Protein AF-A0AAJ5BFS4-F1 (afdb_monomer_lite)

Sequence (141 aa):
MDQTIKTLQLLKQLRSRAVSELTGQLSQQKQLCQRYQNNIDALTSLNDDTQVKPGDSPILMNNQSHYKNHLRYLINWQQQEFAMADNQAKVLQENLVKEACREKTVELVLDEQKSDIALEEDRKQQKVTDALSAQCWLRGR

Secondary structure (DSSP, 8-state):
-HHHHHHHHHHHHHHHHHHHHHHHHHHHHHHHHHHHHHHHHHHHHHHHH--PPTT--HHHHHHHHHHHHHHHHHHHHHHHHHHHHHHHHHHHHHHHHHHHHHHHHHHHHHHHHHHHHHHHHHHHHHHHHHHHHHHHHHHT-

Foldseek 3Di:
DVVVLVVLVVVLVVLVVVLVVLVVVLVVLVVVLVVLVVVLVVLVVVLVVLDDDPPDDPVVVVVSVVVSVVSVVVSVVSVVVSVVSVVVSVVSVVVSVVSVVVSVVSVVVSVVVVVVVVVVVVVVVVVVVVVVVVVVVVVVD

Organism: NCBI:txid1122977

Radius of gyration: 33.46 Å; chains: 1; bounding box: 89×18×89 Å

Structure (mmCIF, N/CA/C/O backbone):
data_AF-A0AAJ5BFS4-F1
#
_entry.id   AF-A0AAJ5BFS4-F1
#
loop_
_atom_site.group_PDB
_atom_site.id
_atom_site.type_symbol
_atom_site.label_atom_id
_atom_site.label_alt_id
_atom_site.label_comp_id
_atom_site.label_asym_id
_atom_site.label_entity_id
_atom_site.label_seq_id
_atom_site.pdbx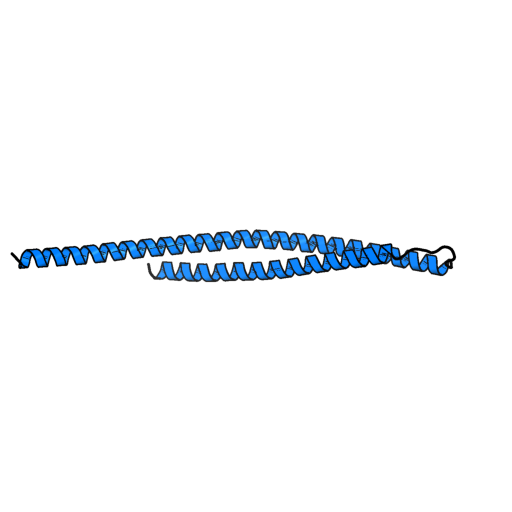_PDB_ins_code
_atom_site.Cartn_x
_atom_site.Cartn_y
_atom_site.Cartn_z
_atom_site.occupancy
_atom_site.B_iso_or_equiv
_atom_site.auth_seq_id
_atom_site.auth_comp_id
_atom_site.auth_asym_id
_atom_site.auth_atom_id
_atom_site.pdbx_PDB_model_num
ATOM 1 N N . MET A 1 1 ? -18.288 6.982 30.348 1.00 62.44 1 MET A N 1
ATOM 2 C CA . MET A 1 1 ? -18.560 6.010 29.266 1.00 62.44 1 MET A CA 1
ATOM 3 C C . MET A 1 1 ? -18.751 6.699 27.920 1.00 62.44 1 MET A C 1
ATOM 5 O O . MET A 1 1 ? -18.074 6.338 26.977 1.00 62.44 1 MET A O 1
ATOM 9 N N . ASP A 1 2 ? -19.553 7.760 27.814 1.00 79.00 2 ASP A N 1
ATOM 10 C CA . ASP A 1 2 ? -19.708 8.475 26.531 1.00 79.00 2 ASP A CA 1
ATOM 11 C C . ASP A 1 2 ? -18.378 9.062 25.979 1.00 79.00 2 ASP A C 1
ATOM 13 O O . ASP A 1 2 ? -18.088 9.011 24.786 1.00 79.00 2 ASP A O 1
ATOM 17 N N . GLN A 1 3 ? -17.480 9.519 26.861 1.00 88.19 3 GLN A N 1
ATOM 18 C CA . GLN A 1 3 ? -16.147 10.007 26.472 1.00 88.19 3 GLN A CA 1
ATOM 19 C C . GLN A 1 3 ? -15.214 8.918 25.905 1.00 88.19 3 GLN A C 1
ATOM 21 O O . GLN A 1 3 ? -14.408 9.217 25.022 1.00 88.19 3 GLN A O 1
ATOM 26 N N . THR A 1 4 ? -15.313 7.665 26.367 1.00 89.31 4 THR A N 1
ATOM 27 C CA . T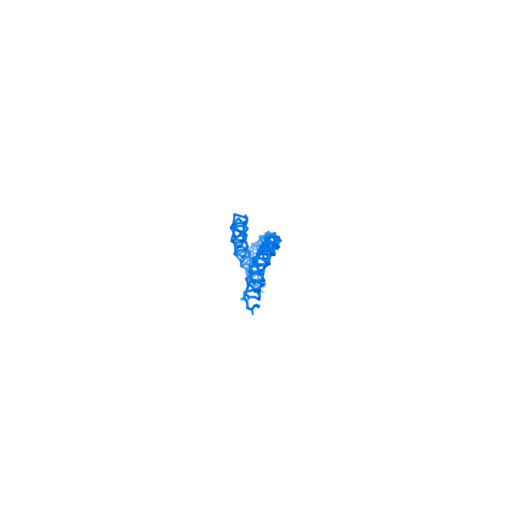HR A 1 4 ? -14.452 6.572 25.879 1.00 89.31 4 THR A CA 1
ATOM 28 C C . THR A 1 4 ? -14.875 6.145 24.477 1.00 89.31 4 THR A C 1
ATOM 30 O O . THR A 1 4 ? -14.020 6.038 23.602 1.00 89.31 4 THR A O 1
ATOM 33 N N . ILE A 1 5 ? -16.184 6.035 24.217 1.00 92.56 5 ILE A N 1
ATOM 34 C CA . ILE A 1 5 ? -16.723 5.812 22.865 1.00 92.56 5 ILE A CA 1
ATOM 35 C C . ILE A 1 5 ? -16.292 6.927 21.914 1.00 92.56 5 ILE A C 1
ATOM 37 O O . ILE A 1 5 ? -15.786 6.639 20.831 1.00 92.56 5 ILE A O 1
ATOM 41 N N . LYS A 1 6 ? -16.455 8.196 22.308 1.00 94.19 6 LYS A N 1
ATOM 42 C CA . LYS A 1 6 ? -16.060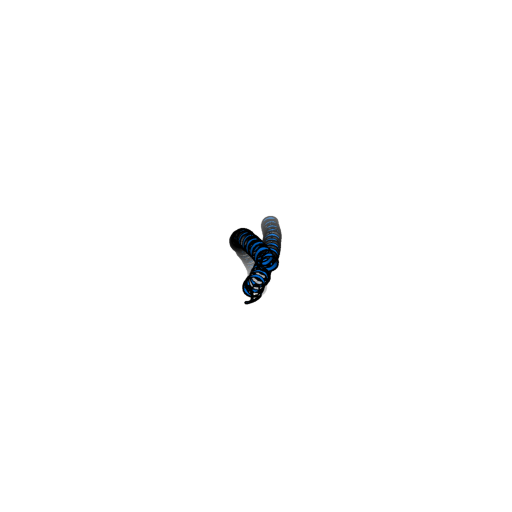 9.344 21.473 1.00 94.19 6 LYS A CA 1
ATOM 43 C C . LYS A 1 6 ? -14.572 9.313 21.129 1.00 94.19 6 LYS A C 1
ATOM 45 O O . LYS A 1 6 ? -14.196 9.538 19.980 1.00 94.19 6 LYS A O 1
ATOM 50 N N . THR A 1 7 ? -13.729 8.968 22.101 1.00 95.62 7 THR A N 1
ATOM 51 C CA . THR A 1 7 ? -12.282 8.816 21.887 1.00 95.62 7 THR A CA 1
ATOM 52 C C . THR A 1 7 ? -11.967 7.670 20.923 1.00 95.62 7 THR A C 1
ATOM 54 O O . THR A 1 7 ? -11.173 7.850 20.002 1.00 95.62 7 THR A O 1
ATOM 57 N N . LEU A 1 8 ? -12.615 6.511 21.077 1.00 95.44 8 LEU A N 1
ATOM 58 C CA . LEU A 1 8 ? -12.440 5.362 20.180 1.00 95.44 8 LEU A CA 1
ATOM 59 C C . LEU A 1 8 ? -12.936 5.651 18.756 1.00 95.44 8 LEU A C 1
ATOM 61 O O . LEU A 1 8 ? -12.291 5.254 17.789 1.00 95.44 8 LEU A O 1
ATOM 65 N N . GLN A 1 9 ? -14.036 6.389 18.606 1.00 95.38 9 GLN A N 1
ATOM 66 C CA . GLN A 1 9 ? -14.533 6.842 17.304 1.00 95.38 9 GLN A CA 1
ATOM 67 C C . GLN A 1 9 ? -13.544 7.786 16.618 1.00 95.38 9 GLN A C 1
ATOM 69 O O . GLN A 1 9 ? -13.249 7.606 15.436 1.00 95.38 9 GLN A O 1
ATOM 74 N N . LEU A 1 10 ? -12.998 8.758 17.355 1.00 96.56 10 LEU A N 1
ATOM 75 C CA . LEU A 1 10 ? -11.968 9.652 16.830 1.00 96.56 10 LEU A CA 1
ATOM 76 C C . LEU A 1 10 ? -10.717 8.864 16.423 1.00 96.56 10 LEU A C 1
ATOM 78 O O . LEU A 1 10 ? -10.177 9.073 15.339 1.00 96.56 10 LEU A O 1
ATOM 82 N N . LEU A 1 11 ? -10.285 7.913 17.254 1.00 96.94 11 LEU A N 1
ATOM 83 C CA . LEU A 1 11 ? -9.152 7.050 16.942 1.00 96.94 11 LEU A CA 1
ATOM 84 C C . LEU A 1 11 ? -9.406 6.211 15.680 1.00 96.94 11 LEU A C 1
ATOM 86 O O . LEU A 1 11 ? -8.521 6.132 14.829 1.00 96.94 11 LEU A O 1
ATOM 90 N N . LYS A 1 12 ? -10.610 5.645 15.514 1.00 96.00 12 LYS A N 1
ATOM 91 C CA . LYS A 1 12 ? -11.012 4.925 14.294 1.00 96.00 12 LYS A CA 1
ATOM 92 C C . LYS A 1 12 ? -10.891 5.825 13.064 1.00 96.00 12 LYS A C 1
ATOM 94 O O . LYS A 1 12 ? -10.292 5.423 12.073 1.00 96.00 12 LYS A O 1
ATOM 99 N N . GLN A 1 13 ? -11.399 7.057 13.138 1.00 96.81 13 GLN A N 1
ATOM 100 C CA . GLN A 1 13 ? -11.307 8.019 12.034 1.00 96.81 13 GLN A CA 1
ATOM 101 C C . GLN A 1 13 ? -9.857 8.357 11.672 1.00 96.81 13 GLN A C 1
ATOM 103 O O . GLN A 1 13 ? -9.518 8.403 10.490 1.00 96.81 13 GLN A O 1
ATOM 108 N N . LEU A 1 14 ? -8.994 8.572 12.668 1.00 97.19 14 LEU A N 1
ATOM 109 C CA . LEU A 1 14 ? -7.572 8.844 12.441 1.00 97.19 14 LEU A CA 1
ATOM 110 C C . LEU A 1 14 ? -6.868 7.662 11.763 1.00 97.19 14 LEU A C 1
ATOM 112 O O . LEU A 1 14 ? -6.110 7.865 10.817 1.00 97.19 14 LEU A O 1
ATOM 116 N N . ARG A 1 15 ? -7.145 6.430 12.205 1.00 95.94 15 ARG A N 1
ATOM 117 C CA . ARG A 1 15 ? -6.565 5.217 11.607 1.00 95.94 15 ARG A CA 1
ATOM 118 C C . ARG A 1 15 ? -7.057 4.984 10.184 1.00 95.94 15 ARG A C 1
ATOM 120 O O . ARG A 1 15 ? -6.244 4.710 9.311 1.00 95.94 15 ARG A O 1
ATOM 127 N N . SER A 1 16 ? -8.345 5.191 9.934 1.00 97.12 16 SER A N 1
ATOM 128 C CA . SER A 1 16 ? -8.924 5.066 8.595 1.00 97.12 16 SER A CA 1
ATOM 129 C C . SER A 1 16 ? -8.294 6.044 7.597 1.00 97.12 16 SER A C 1
ATOM 131 O O . SER A 1 16 ? -7.948 5.675 6.474 1.00 97.12 16 SER A O 1
ATOM 133 N N . ARG A 1 17 ? -8.035 7.288 8.029 1.00 97.69 17 ARG A N 1
ATOM 134 C CA . ARG A 1 17 ? -7.281 8.265 7.224 1.00 97.69 17 ARG A CA 1
ATOM 135 C C . ARG A 1 17 ? -5.859 7.790 6.937 1.00 97.69 17 ARG A C 1
ATOM 137 O O . ARG A 1 17 ? -5.453 7.823 5.782 1.00 97.69 17 ARG A O 1
ATOM 144 N N . ALA A 1 18 ? -5.143 7.289 7.943 1.00 97.38 18 ALA A N 1
ATOM 145 C CA . ALA A 1 18 ? -3.786 6.770 7.760 1.00 97.38 18 ALA A CA 1
ATOM 146 C C . ALA A 1 18 ? -3.735 5.594 6.763 1.00 97.38 18 ALA A C 1
ATOM 148 O O . ALA A 1 18 ? -2.853 5.544 5.906 1.00 97.38 18 ALA A O 1
ATOM 149 N N . VAL A 1 19 ? -4.707 4.677 6.819 1.00 98.38 19 VAL A N 1
ATOM 150 C CA . VAL A 1 19 ? -4.843 3.572 5.852 1.00 98.38 19 VAL A CA 1
ATOM 151 C C . VAL A 1 19 ? -5.115 4.102 4.443 1.00 98.38 19 VAL A C 1
ATOM 153 O O . VAL A 1 19 ? -4.475 3.658 3.485 1.00 98.38 19 VAL A O 1
ATOM 156 N N . SER A 1 20 ? -6.009 5.083 4.301 1.00 98.25 20 SER A N 1
ATOM 157 C CA . SER A 1 20 ? -6.290 5.725 3.012 1.00 98.25 20 SER A CA 1
ATOM 158 C C . SER A 1 20 ? -5.055 6.422 2.430 1.00 98.25 20 SER A C 1
ATOM 160 O O . SER A 1 20 ? -4.782 6.297 1.236 1.00 98.25 20 SER A O 1
ATOM 162 N N . GLU A 1 21 ? -4.294 7.139 3.256 1.00 98.25 21 GLU A N 1
ATOM 163 C CA . GLU A 1 21 ? -3.062 7.820 2.849 1.00 98.25 21 GLU A CA 1
ATOM 164 C C . GLU A 1 21 ? -1.995 6.821 2.385 1.00 98.25 21 GLU A C 1
ATOM 166 O O . GLU A 1 21 ? -1.464 6.961 1.281 1.00 98.25 21 GLU A O 1
ATOM 171 N N . LEU A 1 22 ? -1.732 5.771 3.172 1.00 98.25 22 LEU A N 1
ATOM 172 C CA . LEU A 1 22 ? -0.779 4.715 2.812 1.00 98.25 22 LEU A CA 1
ATOM 173 C C . LEU A 1 22 ? -1.196 3.968 1.542 1.00 98.25 22 LEU A C 1
ATOM 175 O O . LEU A 1 22 ? -0.348 3.637 0.714 1.00 98.25 22 LEU A O 1
ATOM 179 N N . THR A 1 23 ? -2.496 3.742 1.349 1.00 98.44 23 THR A N 1
ATOM 180 C CA . THR A 1 23 ? -3.029 3.141 0.118 1.00 98.44 23 THR A CA 1
ATOM 181 C C . THR A 1 23 ? -2.748 4.029 -1.093 1.00 98.44 23 THR A C 1
ATOM 183 O O . THR A 1 23 ? -2.284 3.541 -2.127 1.00 98.44 23 THR A O 1
ATOM 186 N N . GLY A 1 24 ? -2.973 5.341 -0.963 1.00 98.56 24 GLY A N 1
ATOM 187 C CA . GLY A 1 24 ? -2.661 6.318 -2.006 1.00 98.56 24 GLY A CA 1
ATOM 188 C C . GLY A 1 24 ? -1.170 6.348 -2.351 1.00 98.56 24 GLY A C 1
ATOM 189 O O . GLY A 1 24 ? -0.810 6.256 -3.526 1.00 98.56 24 GLY A O 1
ATOM 190 N N . GLN A 1 25 ? -0.303 6.395 -1.337 1.00 98.44 25 GLN A N 1
ATOM 191 C CA . GLN A 1 25 ? 1.154 6.358 -1.512 1.00 98.44 25 GLN A CA 1
ATOM 192 C C . GLN A 1 25 ? 1.612 5.062 -2.192 1.00 98.44 25 GLN A C 1
ATOM 194 O O . GLN A 1 25 ? 2.378 5.105 -3.155 1.00 98.44 25 GLN A O 1
ATOM 199 N N . LEU A 1 26 ? 1.103 3.905 -1.756 1.00 98.56 26 LEU A N 1
ATOM 200 C CA . LEU A 1 26 ? 1.425 2.614 -2.367 1.00 98.56 26 LEU A CA 1
ATOM 201 C C . LEU A 1 26 ? 0.987 2.558 -3.836 1.00 98.56 26 LEU A C 1
ATOM 203 O O . LEU A 1 26 ? 1.720 2.040 -4.677 1.00 98.56 26 LEU A O 1
ATOM 207 N N . SER A 1 27 ? -0.187 3.104 -4.162 1.00 98.44 27 SER A N 1
ATOM 208 C CA . SER A 1 27 ? -0.666 3.188 -5.545 1.00 98.44 27 SER A CA 1
ATOM 209 C C . SER A 1 27 ? 0.266 4.031 -6.417 1.00 98.44 27 SER A C 1
ATOM 211 O O . SER A 1 27 ? 0.645 3.598 -7.505 1.00 98.44 27 SER A O 1
ATOM 213 N N . GLN A 1 28 ? 0.667 5.213 -5.941 1.00 98.38 28 GLN A N 1
ATOM 214 C CA . GLN A 1 28 ? 1.612 6.080 -6.653 1.00 98.38 28 GLN A CA 1
ATOM 215 C C . GLN A 1 28 ? 2.961 5.381 -6.864 1.00 98.38 28 GLN A C 1
ATOM 217 O O . GLN A 1 28 ? 3.505 5.393 -7.969 1.00 98.38 28 GLN A O 1
ATOM 222 N N . GLN A 1 29 ? 3.461 4.692 -5.837 1.00 98.25 29 GLN A N 1
ATOM 223 C CA . GLN A 1 29 ? 4.721 3.962 -5.920 1.00 98.25 29 GLN A CA 1
ATOM 224 C C . GLN A 1 29 ? 4.660 2.805 -6.927 1.00 98.25 29 GLN A C 1
ATOM 226 O O . GLN A 1 29 ? 5.586 2.614 -7.715 1.00 98.25 29 GLN A O 1
ATOM 231 N N . LYS A 1 30 ? 3.552 2.056 -6.963 1.00 98.00 30 LYS A N 1
ATOM 232 C CA . LYS A 1 30 ? 3.341 0.992 -7.959 1.00 98.00 30 LYS A CA 1
ATOM 233 C C . LYS A 1 30 ? 3.272 1.540 -9.383 1.00 98.00 30 LYS A C 1
ATOM 235 O O . LYS A 1 30 ? 3.835 0.934 -10.291 1.00 98.00 30 LYS A O 1
ATOM 240 N N . GLN A 1 31 ? 2.634 2.694 -9.584 1.00 98.44 31 GLN A N 1
ATOM 241 C CA . GLN A 1 31 ? 2.632 3.370 -10.885 1.00 98.44 31 GLN A CA 1
ATOM 242 C C . GLN A 1 31 ? 4.048 3.772 -11.312 1.00 98.44 31 GLN A C 1
ATOM 244 O O . GLN A 1 31 ? 4.406 3.593 -12.475 1.00 98.44 31 GLN A O 1
ATOM 249 N N . LEU A 1 32 ? 4.872 4.271 -10.386 1.00 98.25 32 LEU A N 1
ATOM 250 C CA . LEU A 1 32 ? 6.278 4.572 -10.661 1.00 98.25 32 LEU A CA 1
ATOM 251 C C . LEU A 1 32 ? 7.060 3.314 -11.067 1.00 98.25 32 LEU A C 1
ATOM 253 O O . LEU A 1 32 ? 7.749 3.335 -12.085 1.00 98.25 32 LEU A O 1
ATOM 257 N N . CYS A 1 33 ? 6.888 2.206 -10.342 1.00 98.38 33 CYS A N 1
ATOM 258 C CA . CYS A 1 33 ? 7.504 0.921 -10.690 1.00 98.38 33 CYS A CA 1
ATOM 259 C C . CYS A 1 33 ? 7.103 0.466 -12.103 1.00 98.38 33 CYS A C 1
ATOM 261 O O . CYS A 1 33 ? 7.963 0.090 -12.897 1.00 98.38 33 CYS A O 1
ATOM 263 N N . GLN A 1 34 ? 5.816 0.575 -12.454 1.00 98.38 34 GLN A N 1
ATOM 264 C CA . GLN A 1 34 ? 5.334 0.232 -13.794 1.00 98.38 34 GLN A CA 1
ATOM 265 C C . GLN A 1 34 ? 5.963 1.115 -14.878 1.00 98.38 34 GLN A C 1
ATOM 267 O O . GLN A 1 34 ? 6.310 0.627 -15.950 1.00 98.38 34 GLN A O 1
ATOM 272 N N . ARG A 1 35 ? 6.136 2.415 -14.612 1.00 98.56 35 ARG A N 1
ATOM 273 C CA . ARG A 1 35 ? 6.802 3.328 -15.553 1.00 98.56 35 ARG A CA 1
ATOM 274 C C . ARG A 1 35 ? 8.255 2.930 -15.791 1.00 98.56 35 ARG A C 1
ATOM 276 O O . ARG A 1 35 ? 8.688 2.949 -16.939 1.00 98.56 35 ARG A O 1
ATOM 283 N N . TYR A 1 36 ? 8.987 2.559 -14.742 1.00 98.56 36 TYR A N 1
ATOM 284 C CA . TYR A 1 36 ? 10.357 2.073 -14.895 1.00 98.56 36 TYR A CA 1
ATOM 285 C C . TYR A 1 36 ? 10.417 0.778 -15.698 1.00 98.56 36 TYR A C 1
ATOM 287 O O . TYR A 1 36 ? 11.222 0.698 -16.621 1.00 98.56 36 TYR A O 1
ATOM 295 N N . GLN A 1 37 ? 9.522 -0.177 -15.438 1.00 98.19 37 GLN A N 1
ATOM 296 C CA . GLN A 1 37 ? 9.449 -1.405 -16.229 1.00 98.19 37 GLN A CA 1
ATOM 297 C C . GLN A 1 37 ? 9.200 -1.108 -17.714 1.00 98.19 37 GLN A C 1
ATOM 299 O O . GLN A 1 37 ? 9.970 -1.545 -18.563 1.00 98.19 37 GLN A O 1
ATOM 304 N N . ASN A 1 38 ? 8.207 -0.268 -18.024 1.00 98.44 38 ASN A N 1
ATOM 305 C CA . ASN A 1 38 ? 7.907 0.121 -19.405 1.00 98.44 38 ASN A CA 1
ATOM 306 C C . ASN A 1 38 ? 9.110 0.797 -20.091 1.00 98.44 38 ASN A C 1
ATOM 308 O O . ASN A 1 38 ? 9.372 0.556 -21.269 1.00 98.44 38 ASN A O 1
ATOM 312 N N . ASN A 1 39 ? 9.848 1.645 -19.367 1.00 98.25 39 ASN A N 1
ATOM 313 C CA . ASN A 1 39 ? 11.047 2.297 -19.895 1.00 98.25 39 ASN A CA 1
ATOM 314 C C . ASN A 1 39 ? 12.178 1.294 -20.146 1.00 98.25 39 ASN A C 1
ATOM 316 O O . ASN A 1 39 ? 12.850 1.389 -21.170 1.00 98.25 39 ASN A O 1
ATOM 320 N N . ILE A 1 40 ? 12.395 0.349 -19.229 1.00 98.31 40 ILE A N 1
ATOM 321 C CA . ILE A 1 40 ? 13.387 -0.720 -19.387 1.00 98.31 40 ILE A CA 1
ATOM 322 C C . ILE A 1 40 ? 13.058 -1.546 -20.630 1.00 98.31 40 ILE A C 1
ATOM 324 O O . ILE A 1 40 ? 13.943 -1.760 -21.457 1.00 98.31 40 ILE A O 1
ATOM 328 N N . ASP A 1 41 ? 11.799 -1.946 -20.803 1.00 98.25 41 ASP A N 1
ATOM 329 C CA . ASP A 1 41 ? 11.353 -2.749 -21.945 1.00 98.25 41 ASP A CA 1
ATOM 330 C C . ASP A 1 41 ? 11.556 -1.993 -23.270 1.00 98.25 41 ASP A C 1
ATOM 332 O O . ASP A 1 41 ? 12.090 -2.544 -24.238 1.00 98.25 41 ASP A O 1
ATOM 336 N N . ALA A 1 42 ? 11.213 -0.700 -23.304 1.00 97.94 42 ALA A N 1
ATOM 337 C CA . ALA A 1 42 ? 11.405 0.152 -24.477 1.00 97.94 42 ALA A CA 1
ATOM 338 C C . ALA A 1 42 ? 12.891 0.359 -24.824 1.00 97.94 42 ALA A C 1
ATOM 340 O O . ALA A 1 42 ? 13.278 0.234 -25.986 1.00 97.94 42 ALA A O 1
ATOM 341 N N . LEU A 1 43 ? 13.736 0.648 -23.829 1.00 97.12 43 LEU A N 1
ATOM 342 C CA . LEU A 1 43 ? 15.179 0.825 -24.029 1.00 97.12 43 LEU A CA 1
ATOM 343 C C . LEU A 1 43 ? 15.860 -0.480 -24.450 1.00 97.12 43 LEU A C 1
ATOM 345 O O . LEU A 1 43 ? 16.769 -0.451 -25.278 1.00 97.12 43 LEU A O 1
ATOM 349 N N . THR A 1 44 ? 15.417 -1.611 -23.901 1.00 96.69 44 THR A N 1
ATOM 350 C CA . THR A 1 44 ? 15.923 -2.941 -24.267 1.00 96.69 44 THR A CA 1
ATOM 351 C C . THR A 1 44 ? 15.570 -3.262 -25.716 1.00 96.69 44 THR A C 1
ATOM 353 O O . THR A 1 44 ? 16.464 -3.587 -26.491 1.00 96.69 44 THR A O 1
ATOM 356 N N . SER A 1 45 ? 14.313 -3.041 -26.114 1.00 96.12 45 SER A N 1
ATOM 357 C CA . SER A 1 45 ? 13.870 -3.219 -27.506 1.00 96.12 45 SER A CA 1
ATOM 358 C C . SER A 1 45 ? 14.689 -2.355 -28.473 1.00 96.12 45 SER A C 1
ATOM 360 O O . SER A 1 45 ? 15.214 -2.845 -29.468 1.00 96.12 45 SER A O 1
ATOM 362 N N . LEU A 1 46 ? 14.902 -1.079 -28.130 1.00 94.75 46 LEU A N 1
ATOM 363 C CA . LEU A 1 46 ? 15.698 -0.151 -28.939 1.00 94.75 46 LEU A CA 1
ATOM 364 C C . LEU A 1 46 ? 17.171 -0.576 -29.067 1.00 94.75 46 LEU A C 1
ATOM 366 O O . LEU A 1 46 ? 17.790 -0.400 -30.118 1.00 94.75 46 LEU A O 1
ATOM 370 N N . ASN A 1 47 ? 17.738 -1.133 -27.995 1.00 93.69 47 ASN A N 1
ATOM 371 C CA . ASN A 1 47 ? 19.099 -1.664 -27.968 1.00 93.69 47 ASN A CA 1
ATOM 372 C C . ASN A 1 47 ? 19.252 -2.945 -28.811 1.00 93.69 47 ASN A C 1
ATOM 37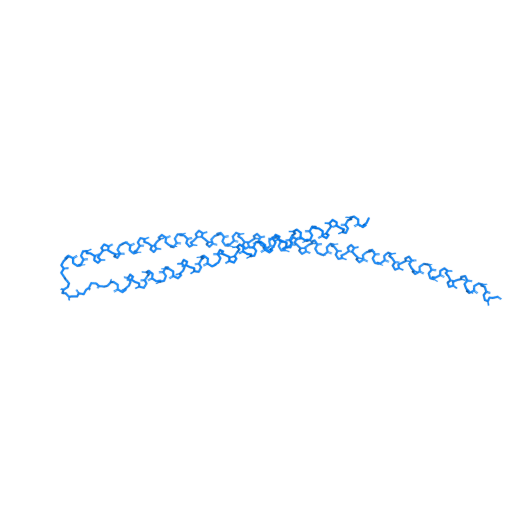4 O O . ASN A 1 47 ? 20.323 -3.178 -29.381 1.00 93.69 47 ASN A O 1
ATOM 378 N N . ASP A 1 48 ? 18.203 -3.762 -28.895 1.00 90.81 48 ASP A N 1
ATOM 379 C CA . ASP A 1 48 ? 18.182 -4.988 -29.697 1.00 90.81 48 ASP A CA 1
ATOM 380 C C . ASP A 1 48 ? 17.996 -4.689 -31.192 1.00 90.81 48 ASP A C 1
ATOM 382 O O . ASP A 1 48 ? 18.643 -5.321 -32.036 1.00 90.81 48 ASP A O 1
ATOM 386 N N . ASP A 1 49 ? 17.212 -3.655 -31.510 1.00 89.12 49 ASP A N 1
ATOM 387 C CA . ASP A 1 49 ? 17.023 -3.133 -32.869 1.00 89.12 49 ASP A CA 1
ATOM 388 C C . ASP A 1 49 ? 18.284 -2.452 -33.428 1.00 89.12 49 ASP A C 1
ATOM 390 O O . ASP A 1 49 ? 18.447 -2.322 -34.647 1.00 89.12 49 ASP A O 1
ATOM 394 N N . THR A 1 50 ? 19.216 -2.029 -32.563 1.00 83.62 50 THR A N 1
ATOM 395 C CA . THR A 1 50 ? 20.486 -1.447 -33.010 1.00 83.62 50 THR A CA 1
ATOM 396 C C . THR A 1 50 ? 21.486 -2.529 -33.419 1.00 83.62 50 THR A C 1
ATOM 398 O O . THR A 1 50 ? 22.316 -2.998 -32.629 1.00 83.62 50 THR A O 1
ATOM 401 N N . GLN A 1 51 ? 21.421 -2.914 -34.696 1.00 78.44 51 GLN A N 1
ATOM 402 C CA . GLN A 1 51 ? 22.351 -3.854 -35.323 1.00 78.44 51 GLN A CA 1
ATOM 403 C C . GLN A 1 51 ? 23.191 -3.201 -36.421 1.00 78.44 51 GLN A C 1
ATOM 405 O O . GLN A 1 51 ? 22.667 -2.518 -37.302 1.00 78.44 51 GLN A O 1
ATOM 410 N N . VAL A 1 52 ? 24.493 -3.494 -36.387 1.00 74.56 52 VAL A N 1
ATOM 411 C CA . VAL A 1 52 ? 25.439 -3.138 -37.449 1.00 74.56 52 VAL A CA 1
ATOM 412 C C . VAL A 1 52 ? 25.139 -3.993 -38.671 1.00 74.56 52 VAL A C 1
ATOM 414 O O . VAL A 1 52 ? 25.116 -5.223 -38.577 1.00 74.56 52 VAL A O 1
ATOM 417 N N . LYS A 1 53 ? 24.925 -3.354 -39.822 1.00 80.69 53 LYS A N 1
ATOM 418 C CA . LYS A 1 53 ? 24.647 -4.063 -41.072 1.00 80.69 53 LYS A CA 1
ATOM 419 C C . LYS A 1 53 ? 25.936 -4.298 -41.864 1.00 80.69 53 LYS A C 1
ATOM 421 O O . LYS A 1 53 ? 26.845 -3.464 -41.835 1.00 80.69 53 LYS A O 1
ATOM 426 N N . PRO A 1 54 ? 26.033 -5.411 -42.615 1.00 76.56 54 PRO A N 1
ATOM 427 C CA . PRO A 1 54 ? 27.127 -5.606 -43.559 1.00 76.56 54 PRO A CA 1
ATOM 428 C C . PRO A 1 54 ? 27.149 -4.458 -44.578 1.00 76.56 54 PRO A C 1
ATOM 430 O O . PRO A 1 54 ? 26.153 -4.224 -45.260 1.00 76.56 54 PRO A O 1
ATOM 433 N N . GLY A 1 55 ? 28.273 -3.745 -44.675 1.00 80.62 55 GLY A N 1
ATOM 434 C CA . GLY A 1 55 ? 28.435 -2.590 -45.569 1.00 80.62 55 GLY A CA 1
ATOM 435 C C . GLY A 1 55 ? 28.350 -1.215 -44.894 1.00 80.62 55 GLY A C 1
ATOM 436 O O . GLY A 1 55 ? 28.536 -0.210 -45.578 1.00 80.62 55 GLY A O 1
ATOM 437 N N . ASP A 1 56 ? 28.123 -1.147 -43.576 1.00 85.50 56 ASP A N 1
ATOM 438 C CA . ASP A 1 56 ? 28.191 0.115 -42.831 1.00 85.50 56 ASP A CA 1
ATOM 439 C C . ASP A 1 56 ? 29.615 0.706 -42.842 1.00 85.50 56 ASP A C 1
ATOM 441 O O . ASP A 1 56 ? 30.618 0.004 -42.700 1.00 85.50 56 ASP A O 1
ATOM 445 N N . SER A 1 57 ? 29.712 2.032 -42.983 1.00 90.56 57 SER A N 1
ATOM 446 C CA . SER A 1 57 ? 30.984 2.759 -42.874 1.00 90.56 57 SER A CA 1
ATOM 447 C C . SER A 1 57 ? 31.585 2.611 -41.465 1.00 90.56 57 SER A C 1
ATOM 449 O O . SER A 1 57 ? 30.830 2.644 -40.489 1.00 90.56 57 SER A O 1
ATOM 451 N N . PRO A 1 58 ? 32.924 2.562 -41.304 1.00 88.06 58 PRO A N 1
ATOM 452 C CA . PRO A 1 58 ? 33.574 2.505 -39.989 1.00 88.06 58 PRO A CA 1
ATOM 453 C C . PRO A 1 58 ? 33.108 3.591 -39.006 1.00 88.06 58 PRO A C 1
ATOM 455 O O . PRO A 1 58 ? 33.010 3.349 -37.804 1.00 88.06 58 PRO A O 1
ATOM 458 N N . ILE A 1 59 ? 32.762 4.782 -39.510 1.00 90.38 59 ILE A N 1
ATOM 459 C CA . ILE A 1 59 ? 32.220 5.881 -38.695 1.00 90.38 59 ILE A CA 1
ATOM 460 C C . ILE A 1 59 ? 30.826 5.526 -38.154 1.00 90.38 59 ILE A C 1
ATOM 462 O O . ILE A 1 59 ? 30.541 5.758 -36.980 1.00 90.38 59 ILE A O 1
ATOM 466 N N . LEU A 1 60 ? 29.965 4.930 -38.986 1.00 89.00 60 LEU A N 1
ATOM 467 C CA . LEU A 1 60 ? 28.631 4.483 -38.575 1.00 89.00 60 LEU A CA 1
ATOM 468 C C . LEU A 1 60 ? 28.723 3.354 -37.547 1.00 89.00 60 LEU A C 1
ATOM 470 O O . LEU A 1 60 ? 28.013 3.396 -36.546 1.00 89.00 60 LEU A O 1
ATOM 474 N N . MET A 1 61 ? 29.643 2.406 -37.740 1.00 88.25 61 MET A N 1
ATOM 475 C CA . MET A 1 61 ? 29.897 1.331 -36.775 1.00 88.25 61 MET A CA 1
ATOM 476 C C . MET A 1 61 ? 30.331 1.886 -35.412 1.00 88.25 61 MET A C 1
ATOM 478 O O . MET A 1 61 ? 29.830 1.446 -34.375 1.00 88.25 61 MET A O 1
ATOM 482 N N . ASN A 1 62 ? 31.224 2.884 -35.401 1.00 90.44 62 ASN A N 1
ATOM 483 C CA . ASN A 1 62 ? 31.665 3.523 -34.162 1.00 90.44 62 ASN A CA 1
ATOM 484 C C . ASN A 1 62 ? 30.504 4.237 -33.449 1.00 90.44 62 ASN A C 1
ATOM 486 O O . ASN A 1 62 ? 30.285 4.042 -32.253 1.00 90.44 62 ASN A O 1
ATOM 490 N N . ASN A 1 63 ? 29.702 5.003 -34.194 1.00 91.06 63 ASN A N 1
ATOM 491 C CA . ASN A 1 63 ? 28.538 5.702 -33.646 1.00 91.06 63 ASN A CA 1
ATOM 492 C C . ASN A 1 63 ? 27.504 4.732 -33.056 1.00 91.06 63 ASN A C 1
ATOM 494 O O . ASN A 1 63 ? 27.016 4.957 -31.949 1.00 91.06 63 ASN A O 1
ATOM 498 N N . GLN A 1 64 ? 27.203 3.634 -33.757 1.00 90.88 64 GLN A N 1
ATOM 499 C CA . GLN A 1 64 ? 26.285 2.604 -33.265 1.00 90.88 64 GLN A CA 1
ATOM 500 C C . GLN A 1 64 ? 26.813 1.934 -31.989 1.00 90.88 64 GLN A C 1
ATOM 502 O O . GLN A 1 64 ? 26.048 1.727 -31.049 1.00 90.88 64 GLN A O 1
ATOM 507 N N . SER A 1 65 ? 28.119 1.654 -31.910 1.00 90.56 65 SER A N 1
ATOM 508 C CA . SER A 1 65 ? 28.752 1.100 -30.704 1.00 90.56 65 SER A CA 1
ATOM 509 C C . SER A 1 65 ? 28.620 2.041 -29.500 1.00 90.56 65 SER A C 1
ATOM 511 O O . SER A 1 65 ? 28.175 1.625 -28.426 1.00 90.56 65 SER A O 1
ATOM 513 N N . HIS A 1 66 ? 28.933 3.330 -29.675 1.00 93.06 66 HIS A N 1
ATOM 514 C CA . HIS A 1 66 ? 28.776 4.335 -28.620 1.00 93.06 66 HIS A CA 1
ATOM 515 C C . HIS A 1 66 ? 27.325 4.470 -28.159 1.00 93.06 66 HIS A C 1
ATOM 517 O O . HIS A 1 66 ? 27.058 4.472 -26.956 1.00 93.06 66 HIS A O 1
ATOM 523 N N . TYR A 1 67 ? 26.390 4.535 -29.105 1.00 94.06 67 TYR A N 1
ATOM 524 C CA . TYR A 1 67 ? 24.967 4.621 -28.806 1.00 94.06 67 TYR A CA 1
ATOM 525 C C . TYR A 1 67 ? 24.466 3.393 -28.036 1.00 94.06 67 TYR A C 1
ATOM 527 O O . TYR A 1 67 ? 23.824 3.538 -26.997 1.00 94.06 67 TYR A O 1
ATOM 535 N N . LYS A 1 68 ? 24.848 2.185 -28.463 1.00 94.06 68 LYS A N 1
ATOM 536 C CA . LYS A 1 68 ? 24.510 0.934 -27.773 1.00 94.06 68 LYS A CA 1
ATOM 537 C C . LYS A 1 68 ? 25.054 0.898 -26.344 1.00 94.06 68 LYS A C 1
ATOM 539 O O . LYS A 1 68 ? 24.346 0.534 -25.408 1.00 94.06 68 LYS A O 1
ATOM 544 N N . ASN A 1 69 ? 26.302 1.319 -26.147 1.00 94.38 69 ASN A N 1
ATOM 545 C CA . ASN A 1 69 ? 26.894 1.406 -24.811 1.00 94.38 69 ASN A CA 1
ATOM 546 C C . ASN A 1 69 ? 26.145 2.403 -23.916 1.00 94.38 69 ASN A C 1
ATOM 548 O O . ASN A 1 69 ? 25.927 2.122 -22.737 1.00 94.38 69 ASN A O 1
ATOM 552 N N . HIS A 1 70 ? 25.702 3.531 -24.476 1.00 96.12 70 HIS A N 1
ATOM 553 C CA . HIS A 1 70 ? 24.887 4.501 -23.752 1.00 96.12 70 HIS A CA 1
ATOM 554 C C . HIS A 1 70 ? 23.511 3.935 -23.369 1.00 96.12 70 HIS A C 1
ATOM 556 O O . HIS A 1 70 ? 23.107 4.063 -22.215 1.00 96.12 70 HIS A O 1
ATOM 562 N N . LEU A 1 71 ? 22.826 3.238 -24.283 1.00 96.44 71 LEU A N 1
ATOM 563 C CA . LEU A 1 71 ? 21.561 2.561 -23.976 1.00 96.44 71 LEU A CA 1
ATOM 564 C C . LEU A 1 71 ? 21.723 1.529 -22.857 1.00 96.44 71 LEU A C 1
ATOM 566 O O . LEU A 1 71 ? 20.933 1.524 -21.918 1.00 96.44 71 LEU A O 1
ATOM 570 N N . ARG A 1 72 ? 22.779 0.708 -22.894 1.00 96.44 72 ARG A N 1
ATOM 571 C CA . ARG A 1 72 ? 23.072 -0.260 -21.821 1.00 96.44 72 ARG A CA 1
ATOM 572 C C . ARG A 1 72 ? 23.287 0.420 -20.472 1.00 96.44 72 ARG A C 1
ATOM 574 O O . ARG A 1 72 ? 22.797 -0.076 -19.461 1.00 96.44 72 ARG A O 1
ATOM 581 N N . TYR A 1 73 ? 23.991 1.552 -20.447 1.00 98.00 73 TYR A N 1
ATOM 582 C CA . TYR A 1 73 ? 24.145 2.346 -19.228 1.00 98.00 73 TYR A CA 1
ATOM 583 C C . TYR A 1 73 ? 22.791 2.835 -18.696 1.00 98.00 73 TYR A C 1
ATOM 585 O O . TYR A 1 73 ? 22.501 2.652 -17.514 1.00 98.00 73 TYR A O 1
ATOM 593 N N . LEU A 1 74 ? 21.940 3.391 -19.565 1.00 98.12 74 LEU A N 1
ATOM 594 C CA . LEU A 1 74 ? 20.606 3.858 -19.183 1.00 98.12 74 LEU A CA 1
ATOM 595 C C . LEU A 1 74 ? 19.711 2.722 -18.674 1.00 98.12 74 LEU A C 1
ATOM 597 O O . LEU A 1 74 ? 19.025 2.905 -17.675 1.00 98.12 74 LEU A O 1
ATOM 601 N N . ILE A 1 75 ? 19.741 1.548 -19.312 1.00 98.19 75 ILE A N 1
ATOM 602 C CA . ILE A 1 75 ? 18.999 0.358 -18.865 1.00 98.19 75 ILE A CA 1
ATOM 603 C C . ILE A 1 75 ? 19.441 -0.045 -17.457 1.00 98.19 75 ILE A C 1
ATOM 605 O O . ILE A 1 75 ? 18.600 -0.206 -16.576 1.00 98.19 75 ILE A O 1
ATOM 609 N N . ASN A 1 76 ? 20.751 -0.155 -17.225 1.00 98.31 76 ASN A N 1
ATOM 610 C CA . ASN A 1 76 ? 21.286 -0.510 -15.911 1.00 98.31 76 ASN A CA 1
ATOM 611 C C . ASN A 1 76 ? 20.871 0.507 -14.838 1.00 98.31 76 ASN A C 1
ATOM 613 O O . ASN A 1 76 ? 20.528 0.122 -13.723 1.00 98.31 76 ASN A O 1
ATOM 617 N N . TRP A 1 77 ? 20.877 1.800 -15.173 1.00 98.31 77 TRP A N 1
ATOM 618 C CA . TRP A 1 77 ? 20.413 2.846 -14.265 1.00 98.31 77 TRP A CA 1
ATOM 619 C C . TRP A 1 77 ? 18.912 2.714 -13.958 1.00 98.31 77 TRP A C 1
ATOM 621 O O . TRP A 1 77 ? 18.532 2.680 -12.791 1.00 98.31 77 TRP A O 1
ATOM 631 N N . GLN A 1 78 ? 18.061 2.532 -14.975 1.00 98.38 78 GLN A N 1
ATOM 632 C CA . GLN A 1 78 ? 16.616 2.326 -14.788 1.00 98.38 78 GLN A CA 1
ATOM 633 C C . GLN A 1 78 ? 16.310 1.082 -13.939 1.00 98.38 78 GLN A C 1
ATOM 635 O O . GLN A 1 78 ? 15.388 1.100 -13.129 1.00 98.38 78 GLN A O 1
ATOM 640 N N . GLN A 1 79 ? 17.092 0.008 -14.083 1.00 98.50 79 GLN A N 1
ATOM 641 C CA . GLN A 1 79 ? 16.962 -1.195 -13.255 1.00 98.50 79 GLN A CA 1
ATOM 642 C C . GLN A 1 79 ? 17.284 -0.925 -11.778 1.00 98.50 79 GLN A C 1
ATOM 644 O O . GLN A 1 79 ? 16.606 -1.454 -10.897 1.00 98.50 79 GLN A O 1
ATOM 649 N N . GLN A 1 80 ? 18.290 -0.093 -11.494 1.00 98.38 80 GLN A N 1
ATOM 650 C CA . GLN A 1 80 ? 18.615 0.317 -10.124 1.00 98.38 80 GLN A CA 1
ATOM 651 C C . GLN A 1 80 ? 17.500 1.183 -9.527 1.00 98.38 80 GLN A C 1
ATOM 653 O O . GLN A 1 80 ? 17.050 0.914 -8.412 1.00 98.38 80 GLN A O 1
ATOM 658 N N . GLU A 1 81 ? 17.002 2.164 -10.282 1.00 98.25 81 GLU A N 1
ATOM 659 C CA . GLU A 1 81 ? 15.869 3.003 -9.870 1.00 98.25 81 GLU A CA 1
ATOM 660 C C . GLU A 1 81 ? 14.607 2.174 -9.612 1.00 98.25 81 GLU A C 1
ATOM 662 O O . GLU A 1 81 ? 13.935 2.357 -8.593 1.00 98.25 81 GLU A O 1
ATOM 667 N N . PHE A 1 82 ? 14.319 1.201 -10.480 1.00 98.56 82 PHE A N 1
ATOM 668 C CA . PHE A 1 82 ? 13.236 0.245 -10.278 1.00 98.56 82 PHE A CA 1
ATOM 669 C C . PHE A 1 82 ? 13.411 -0.543 -8.977 1.00 98.56 82 PHE A C 1
ATOM 671 O O . PHE A 1 82 ? 12.475 -0.624 -8.188 1.00 98.56 82 PHE A O 1
ATOM 678 N N . ALA A 1 83 ? 14.603 -1.084 -8.713 1.00 98.38 83 ALA A N 1
ATOM 679 C CA . ALA A 1 83 ? 14.862 -1.864 -7.504 1.00 98.38 83 ALA A CA 1
ATOM 680 C C . ALA A 1 83 ? 14.686 -1.038 -6.216 1.00 98.38 83 ALA A C 1
ATOM 682 O O . ALA A 1 83 ? 14.178 -1.548 -5.212 1.00 98.38 83 ALA A O 1
ATOM 683 N N . MET A 1 84 ? 15.074 0.241 -6.240 1.00 98.44 84 MET A N 1
ATOM 684 C CA . MET A 1 84 ? 14.827 1.168 -5.132 1.00 98.44 84 MET A CA 1
ATOM 685 C C . MET A 1 84 ? 13.332 1.451 -4.964 1.00 98.44 84 MET A C 1
ATOM 687 O O . MET A 1 84 ? 12.812 1.385 -3.846 1.00 98.44 84 MET A O 1
ATOM 691 N N . ALA A 1 85 ? 12.628 1.713 -6.066 1.00 98.06 85 ALA A N 1
ATOM 692 C CA . ALA A 1 85 ? 11.201 1.996 -6.044 1.00 98.06 85 ALA A CA 1
ATOM 693 C C . ALA A 1 85 ? 10.364 0.790 -5.581 1.00 98.06 85 ALA A C 1
ATOM 695 O O . ALA A 1 85 ? 9.423 0.964 -4.802 1.00 98.06 85 ALA A O 1
ATOM 696 N N . ASP A 1 86 ? 10.729 -0.422 -5.997 1.00 98.44 86 ASP A N 1
ATOM 697 C CA . ASP A 1 86 ? 10.095 -1.674 -5.576 1.00 98.44 86 ASP A CA 1
ATOM 698 C C . ASP A 1 86 ? 10.312 -1.935 -4.077 1.00 98.44 86 ASP A C 1
ATOM 700 O O . ASP A 1 86 ? 9.379 -2.293 -3.357 1.00 98.44 86 ASP A O 1
ATOM 704 N N . ASN A 1 87 ? 11.516 -1.665 -3.556 1.00 98.50 87 ASN A N 1
ATOM 705 C CA . ASN A 1 87 ? 11.768 -1.733 -2.114 1.00 98.50 87 ASN A CA 1
ATOM 706 C C . ASN A 1 87 ? 10.870 -0.772 -1.327 1.00 98.50 87 ASN A C 1
ATOM 708 O O . ASN A 1 87 ? 10.256 -1.163 -0.333 1.00 98.50 87 ASN A O 1
ATOM 712 N N . GLN A 1 88 ? 10.743 0.472 -1.789 1.00 98.25 88 GLN A N 1
ATOM 713 C CA . GLN A 1 88 ? 9.839 1.445 -1.172 1.00 98.25 88 GLN A CA 1
ATOM 714 C C . GLN A 1 88 ? 8.378 0.975 -1.223 1.00 98.25 88 GLN A C 1
ATOM 716 O O . GLN A 1 88 ? 7.659 1.118 -0.234 1.00 98.25 88 GLN A O 1
ATOM 721 N N . ALA A 1 89 ? 7.940 0.360 -2.328 1.00 98.50 89 ALA A N 1
ATOM 722 C CA . ALA A 1 89 ? 6.595 -0.203 -2.442 1.00 98.50 89 ALA A CA 1
ATOM 723 C C . ALA A 1 89 ? 6.353 -1.318 -1.411 1.00 98.50 89 ALA A C 1
ATOM 725 O O . ALA A 1 89 ? 5.295 -1.346 -0.782 1.00 98.50 89 ALA A O 1
ATOM 726 N N . LYS A 1 90 ? 7.337 -2.197 -1.185 1.00 98.50 90 LYS A N 1
ATOM 727 C CA . LYS A 1 90 ? 7.260 -3.256 -0.162 1.00 98.50 90 LYS A CA 1
ATOM 728 C C . LYS A 1 90 ? 7.144 -2.679 1.245 1.00 98.50 90 LYS A C 1
ATOM 730 O O . LYS A 1 90 ? 6.259 -3.085 1.993 1.00 98.50 90 LYS A O 1
ATOM 735 N N . VAL A 1 91 ? 7.956 -1.676 1.578 1.00 98.44 91 VAL A N 1
ATOM 736 C CA . VAL A 1 91 ? 7.875 -0.984 2.876 1.00 98.44 91 VAL A CA 1
ATOM 737 C C . VAL A 1 91 ? 6.503 -0.329 3.070 1.00 98.44 91 VAL A C 1
ATOM 739 O O . VAL A 1 91 ? 5.889 -0.473 4.129 1.00 98.44 91 VAL A O 1
ATOM 742 N N . LEU A 1 92 ? 5.980 0.354 2.046 1.00 98.31 92 LEU A N 1
ATOM 743 C CA . LEU A 1 92 ? 4.637 0.940 2.083 1.00 98.31 92 LEU A CA 1
ATOM 744 C C . LEU A 1 92 ? 3.555 -0.128 2.276 1.00 98.31 92 LEU A C 1
ATOM 746 O O . LEU A 1 92 ? 2.633 0.075 3.063 1.00 98.31 92 LEU A O 1
ATOM 750 N N . GLN A 1 93 ? 3.679 -1.276 1.609 1.00 98.31 93 GLN A N 1
ATOM 751 C CA . GLN A 1 93 ? 2.750 -2.393 1.756 1.00 98.31 93 GLN A CA 1
ATOM 752 C C . GLN A 1 93 ? 2.775 -2.985 3.171 1.00 98.31 93 GLN A C 1
ATOM 754 O O . GLN A 1 93 ? 1.715 -3.214 3.753 1.00 98.31 93 GLN A O 1
ATOM 759 N N . GLU A 1 94 ? 3.953 -3.196 3.757 1.00 98.44 94 GLU A N 1
ATOM 760 C CA . GLU A 1 94 ? 4.075 -3.665 5.141 1.00 98.44 94 GLU A CA 1
ATOM 761 C C . GLU A 1 94 ? 3.454 -2.680 6.137 1.00 98.44 94 GLU A C 1
ATOM 763 O O . GLU A 1 94 ? 2.750 -3.083 7.067 1.00 98.44 94 GLU A O 1
ATOM 768 N N . ASN A 1 95 ? 3.695 -1.382 5.943 1.00 98.12 95 ASN A N 1
ATOM 769 C CA . ASN A 1 95 ? 3.1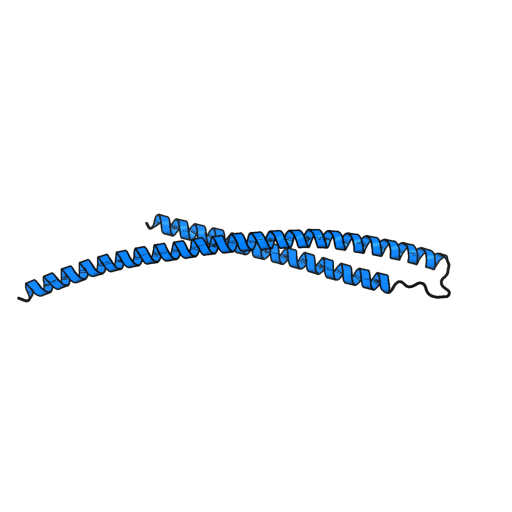21 -0.336 6.785 1.00 98.12 95 ASN A CA 1
ATOM 770 C C . ASN A 1 95 ? 1.599 -0.269 6.643 1.00 98.12 95 ASN A C 1
ATOM 772 O O . ASN A 1 95 ? 0.903 -0.148 7.650 1.00 98.12 95 ASN A O 1
ATOM 776 N N . LEU A 1 96 ? 1.082 -0.417 5.421 1.00 98.44 96 LEU A N 1
ATOM 777 C CA . LEU A 1 96 ? -0.351 -0.475 5.160 1.00 98.44 96 LEU A CA 1
ATOM 778 C C . LEU A 1 96 ? -1.006 -1.642 5.905 1.00 98.44 96 LEU A C 1
ATOM 780 O O . LEU A 1 96 ? -2.018 -1.440 6.567 1.00 98.44 96 LEU A O 1
ATOM 784 N N . VAL A 1 97 ? -0.412 -2.839 5.864 1.00 98.38 97 VAL A N 1
ATOM 785 C CA . VAL A 1 97 ? -0.929 -4.002 6.606 1.00 98.38 97 VAL A CA 1
ATOM 786 C C . VAL A 1 97 ? -0.926 -3.735 8.112 1.00 98.38 97 VAL A C 1
ATOM 788 O O . VAL A 1 97 ? -1.921 -3.999 8.787 1.00 98.38 97 VAL A O 1
ATOM 791 N N . LYS A 1 98 ? 0.159 -3.166 8.652 1.00 98.00 98 LYS A N 1
ATOM 792 C CA . LYS A 1 98 ? 0.249 -2.816 10.080 1.00 98.00 98 LYS A CA 1
ATOM 793 C C . LYS A 1 98 ? -0.835 -1.816 10.491 1.00 98.00 98 LYS A C 1
ATOM 795 O O . LYS A 1 98 ? -1.464 -2.008 11.532 1.00 98.00 98 LYS A O 1
ATOM 800 N N . GLU A 1 99 ? -1.067 -0.768 9.703 1.00 97.38 99 GLU A N 1
ATOM 801 C CA . GLU A 1 99 ? -2.110 0.223 9.993 1.00 97.38 99 GLU A CA 1
ATOM 802 C C . GLU A 1 99 ? -3.523 -0.332 9.801 1.00 97.38 99 GLU A C 1
ATOM 804 O O . GLU A 1 99 ? -4.379 -0.071 10.642 1.00 97.38 99 GLU A O 1
ATOM 809 N N . ALA A 1 100 ? -3.760 -1.173 8.793 1.00 97.25 100 ALA A N 1
ATOM 810 C CA . ALA A 1 100 ? -5.051 -1.832 8.598 1.00 97.25 100 ALA A CA 1
ATOM 811 C C . ALA A 1 100 ? -5.398 -2.758 9.776 1.00 97.25 100 ALA A C 1
ATOM 813 O O . ALA A 1 100 ? -6.522 -2.746 10.278 1.00 97.25 100 ALA A O 1
ATOM 814 N N . CYS A 1 101 ? -4.418 -3.509 10.293 1.00 97.88 101 CYS A N 1
ATOM 815 C CA . CYS A 1 101 ? -4.600 -4.300 11.510 1.00 97.88 101 CYS A CA 1
ATOM 816 C C . CYS A 1 101 ? -4.949 -3.412 12.714 1.00 97.88 101 CYS A C 1
ATOM 818 O O . CYS A 1 101 ? -5.860 -3.736 13.473 1.00 97.88 101 CYS A O 1
ATOM 820 N N . ARG A 1 102 ? -4.263 -2.273 12.884 1.00 95.88 102 ARG A N 1
ATOM 821 C CA . ARG A 1 102 ? -4.550 -1.314 13.968 1.00 95.88 102 ARG A CA 1
ATOM 822 C C . ARG A 1 102 ? -5.948 -0.711 13.847 1.00 95.88 102 ARG A C 1
ATOM 824 O O . ARG A 1 102 ? -6.642 -0.616 14.855 1.00 95.88 102 ARG A O 1
ATOM 831 N N . GLU A 1 103 ? -6.362 -0.320 12.643 1.00 97.06 103 GLU A N 1
ATOM 832 C CA . GLU A 1 103 ? -7.719 0.159 12.363 1.00 97.06 103 GLU A CA 1
ATOM 833 C C . GLU A 1 103 ? -8.754 -0.896 12.761 1.00 97.06 103 GLU A C 1
ATOM 835 O O . GLU A 1 103 ? -9.698 -0.588 13.495 1.00 97.06 103 GLU A O 1
ATOM 840 N N . LYS A 1 104 ? -8.535 -2.154 12.357 1.00 97.38 104 LYS A N 1
ATOM 841 C CA . LYS A 1 104 ? -9.459 -3.245 12.662 1.00 97.38 104 LYS A CA 1
ATOM 842 C C . LYS A 1 104 ? -9.564 -3.522 14.158 1.00 97.38 104 LYS A C 1
ATOM 844 O O . LYS A 1 104 ? -10.668 -3.702 14.662 1.00 97.38 104 LYS A O 1
ATOM 849 N N . THR A 1 105 ? -8.450 -3.503 14.886 1.00 97.56 105 THR A N 1
ATOM 850 C CA . THR A 1 105 ? -8.469 -3.656 16.347 1.00 97.56 105 THR A CA 1
ATOM 851 C C . THR A 1 105 ? -9.312 -2.571 17.015 1.00 97.56 105 THR A C 1
ATOM 853 O O . THR A 1 105 ? -10.124 -2.877 17.883 1.00 97.56 105 THR A O 1
ATOM 856 N N . VAL A 1 106 ? -9.165 -1.307 16.603 1.00 96.75 106 VAL A N 1
ATOM 857 C CA . VAL A 1 106 ? -9.954 -0.199 17.169 1.00 96.75 106 VAL A CA 1
ATOM 858 C C . VAL A 1 106 ? -11.438 -0.348 16.842 1.00 96.75 106 VAL A C 1
ATOM 860 O O . VAL A 1 106 ? -12.278 -0.063 17.691 1.00 96.75 106 VAL A O 1
ATOM 863 N N . GLU A 1 107 ? -11.771 -0.809 15.636 1.00 96.00 107 GLU A N 1
ATOM 864 C CA . GLU A 1 107 ? -13.153 -1.106 15.261 1.00 96.00 107 GLU A CA 1
ATOM 865 C C . GLU A 1 107 ? -13.772 -2.188 16.154 1.00 96.00 107 GLU A C 1
ATOM 867 O O . GLU A 1 107 ? -14.851 -1.965 16.693 1.00 96.00 107 GLU A O 1
ATOM 872 N N . LEU A 1 108 ? -13.070 -3.303 16.377 1.00 97.38 108 LEU A N 1
ATOM 873 C CA . LEU A 1 108 ? -13.560 -4.390 17.231 1.00 97.38 108 LEU A CA 1
ATOM 874 C C . LEU A 1 108 ? -13.793 -3.929 18.675 1.00 97.38 108 LEU A C 1
ATOM 876 O O . LEU A 1 108 ? -14.848 -4.201 19.240 1.00 97.38 108 LEU A O 1
ATOM 880 N N . VAL A 1 109 ? -12.848 -3.176 19.248 1.00 96.56 109 VAL A N 1
ATOM 881 C CA . VAL A 1 109 ? -12.983 -2.634 20.612 1.00 96.56 109 VAL A CA 1
ATOM 882 C C . VAL A 1 109 ? -14.145 -1.641 20.701 1.00 96.56 109 VAL A C 1
ATOM 884 O O . VAL A 1 109 ? -14.865 -1.609 21.696 1.00 96.56 109 VAL A O 1
ATOM 887 N N . LEU A 1 110 ? -14.348 -0.813 19.673 1.00 95.62 110 LEU A N 1
ATOM 888 C CA . LEU A 1 110 ? -15.474 0.118 19.638 1.00 95.62 110 LEU A CA 1
ATOM 889 C C . LEU A 1 110 ? -16.819 -0.620 19.601 1.00 95.62 110 LEU A C 1
ATOM 891 O O . LEU A 1 110 ? -17.765 -0.175 20.251 1.00 95.62 110 LEU A O 1
ATOM 895 N N . ASP A 1 111 ? -16.908 -1.710 18.844 1.00 95.81 111 ASP A N 1
ATOM 896 C CA . ASP A 1 111 ? -18.130 -2.503 18.729 1.00 95.81 111 ASP A CA 1
ATOM 897 C C . ASP A 1 111 ? -18.436 -3.259 20.031 1.00 95.81 111 ASP A C 1
ATOM 899 O O . ASP A 1 111 ? -19.577 -3.216 20.489 1.00 95.81 111 ASP A O 1
ATOM 903 N N . GLU A 1 112 ? -17.423 -3.832 20.689 1.00 95.88 112 GLU A N 1
ATOM 904 C CA . GLU A 1 112 ? -17.547 -4.461 22.015 1.00 95.88 112 GLU A CA 1
ATOM 905 C C . GLU A 1 112 ? -18.049 -3.463 23.074 1.00 95.88 112 GLU A C 1
ATOM 907 O O . GLU A 1 112 ? -19.028 -3.709 23.778 1.00 95.88 112 GLU A O 1
ATOM 912 N N . GLN A 1 113 ? -17.458 -2.265 23.125 1.00 94.06 113 GLN A N 1
ATOM 913 C CA . GLN A 1 113 ? -17.893 -1.218 24.057 1.00 94.06 113 GLN A CA 1
ATOM 914 C C . GLN A 1 113 ? -19.344 -0.784 23.820 1.00 94.06 113 GLN A C 1
ATOM 916 O O . GLN A 1 113 ? -20.077 -0.497 24.768 1.00 94.06 113 GLN A O 1
ATOM 921 N N . LYS A 1 114 ? -19.781 -0.724 22.558 1.00 93.62 114 LYS A N 1
ATOM 922 C CA . LYS A 1 114 ? -21.176 -0.413 22.228 1.00 93.62 114 LYS A CA 1
ATOM 923 C C . LYS A 1 114 ? -22.117 -1.535 22.650 1.00 93.62 114 LYS A C 1
ATOM 925 O O . LYS A 1 114 ? -23.191 -1.229 23.167 1.00 93.62 114 LYS A O 1
ATOM 930 N N . SER A 1 115 ? -21.737 -2.797 22.445 1.00 95.00 115 SER A N 1
ATOM 931 C CA . SER A 1 115 ? -22.565 -3.930 22.864 1.00 95.00 115 SER A CA 1
ATOM 932 C C . SER A 1 115 ? -22.724 -3.996 24.380 1.00 95.00 115 SER A C 1
ATOM 934 O O . SER A 1 115 ? -23.834 -4.220 24.854 1.00 95.00 115 SER A O 1
ATOM 936 N N . ASP A 1 116 ? -21.662 -3.718 25.137 1.00 94.50 116 ASP A N 1
ATOM 937 C CA . ASP A 1 116 ? -21.708 -3.713 26.602 1.00 94.50 116 ASP A CA 1
ATOM 938 C C . ASP A 1 116 ? -22.670 -2.649 27.138 1.00 94.50 116 ASP A C 1
ATOM 940 O O . ASP A 1 116 ? -23.454 -2.899 28.055 1.00 94.50 116 ASP A O 1
ATOM 944 N N . ILE A 1 117 ? -22.646 -1.458 26.535 1.00 91.62 117 ILE A N 1
ATOM 945 C CA . ILE A 1 117 ? -23.541 -0.362 26.912 1.00 91.62 117 ILE A 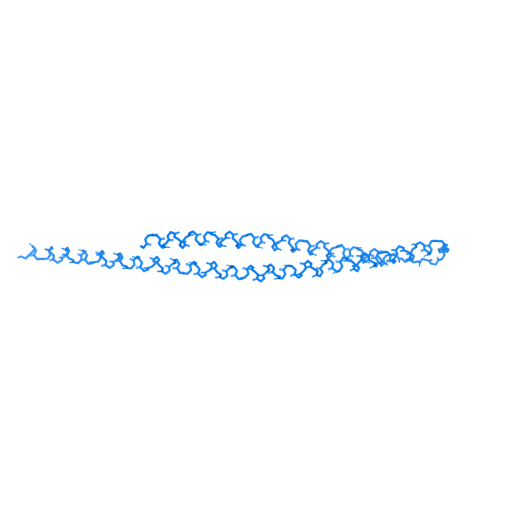CA 1
ATOM 946 C C . ILE A 1 117 ? -24.993 -0.696 26.576 1.00 91.62 117 ILE A C 1
ATOM 948 O O . ILE A 1 117 ? -25.853 -0.512 27.435 1.00 91.62 117 ILE A O 1
ATOM 952 N N . ALA A 1 118 ? -25.259 -1.236 25.385 1.00 93.25 118 ALA A N 1
ATOM 953 C CA . ALA A 1 118 ? -26.606 -1.657 25.003 1.00 93.25 118 ALA A CA 1
ATOM 954 C C . ALA A 1 118 ? -27.159 -2.715 25.973 1.00 93.25 118 ALA A C 1
ATOM 956 O O . ALA A 1 118 ? -28.292 -2.614 26.434 1.00 93.25 118 ALA A O 1
ATOM 957 N N . LEU A 1 119 ? -26.328 -3.682 26.366 1.00 95.50 119 LEU A N 1
ATOM 958 C CA . LEU A 1 119 ? -26.716 -4.741 27.292 1.00 95.50 119 LEU A CA 1
ATOM 959 C C . LEU A 1 119 ? -27.019 -4.196 28.699 1.00 95.50 119 LEU A C 1
ATOM 961 O O . LEU A 1 119 ? -27.978 -4.624 29.346 1.00 95.50 119 LEU A O 1
ATOM 965 N N . GLU A 1 120 ? -26.235 -3.235 29.188 1.00 94.00 120 GLU A N 1
ATOM 966 C CA . GLU A 1 120 ? -26.507 -2.566 30.464 1.00 94.00 120 GLU A CA 1
ATOM 967 C C . GLU A 1 120 ? -27.766 -1.686 30.422 1.00 94.00 120 GLU A C 1
ATOM 969 O O . GLU A 1 120 ? -28.486 -1.590 31.421 1.00 94.00 120 GLU A O 1
ATOM 974 N N . GLU A 1 121 ? -28.061 -1.053 29.286 1.00 93.75 121 GLU A N 1
ATOM 975 C CA . GLU A 1 121 ? -29.306 -0.309 29.073 1.00 93.75 121 GLU A CA 1
ATOM 976 C C . GLU A 1 121 ? -30.521 -1.242 29.058 1.00 93.75 121 GLU A C 1
ATOM 978 O O . GLU A 1 121 ? -31.478 -0.999 29.800 1.00 93.75 121 GLU A O 1
ATOM 983 N N . ASP A 1 122 ? -30.444 -2.362 28.339 1.00 95.44 122 ASP A N 1
ATOM 984 C CA . ASP A 1 122 ? -31.493 -3.384 28.302 1.00 95.44 122 ASP A CA 1
ATOM 985 C C . ASP A 1 122 ? -31.769 -3.960 29.696 1.00 95.44 122 ASP A C 1
ATOM 987 O O . ASP A 1 122 ? -32.921 -4.044 30.129 1.00 95.44 122 ASP A O 1
ATOM 991 N N . ARG A 1 123 ? -30.717 -4.275 30.465 1.00 95.69 123 ARG A N 1
ATOM 992 C CA . ARG A 1 123 ? -30.849 -4.737 31.859 1.00 95.69 123 ARG A CA 1
ATOM 993 C C . ARG A 1 123 ? -31.568 -3.722 32.741 1.00 95.69 123 ARG A C 1
ATOM 995 O O . ARG A 1 123 ? -32.358 -4.108 33.606 1.00 95.69 123 ARG A O 1
ATOM 1002 N N . LYS A 1 124 ? -31.283 -2.426 32.580 1.00 95.12 124 LYS A N 1
ATOM 1003 C CA . LYS A 1 124 ? -31.961 -1.364 33.341 1.00 95.12 124 LYS A CA 1
ATOM 1004 C C . LYS A 1 124 ? -33.424 -1.252 32.930 1.00 95.12 124 LYS A C 1
ATOM 1006 O O . LYS A 1 124 ? -34.286 -1.187 33.806 1.00 95.12 124 LYS A O 1
ATOM 1011 N N . GLN A 1 125 ? -33.702 -1.284 31.632 1.00 94.62 125 GLN A N 1
ATOM 1012 C CA . GLN A 1 125 ? -35.057 -1.189 31.104 1.00 94.62 125 GLN A CA 1
ATOM 1013 C C . GLN A 1 125 ? -35.920 -2.379 31.533 1.00 94.62 125 GLN A C 1
ATOM 1015 O O . GLN A 1 125 ? -37.074 -2.199 31.935 1.00 94.62 125 GLN A O 1
ATOM 1020 N N . GLN A 1 126 ? -35.346 -3.583 31.533 1.00 95.00 126 GLN A N 1
ATOM 1021 C CA . GLN A 1 126 ? -36.001 -4.788 32.027 1.00 95.00 126 GLN A CA 1
ATOM 1022 C C . GLN A 1 126 ? -36.346 -4.659 33.514 1.00 95.00 126 GLN A C 1
ATOM 1024 O O . GLN A 1 126 ? -37.502 -4.835 33.881 1.00 95.00 126 GLN A O 1
ATOM 1029 N N . LYS A 1 127 ? -35.398 -4.234 34.363 1.00 96.38 127 LYS A N 1
ATOM 1030 C CA . LYS A 1 127 ? -35.660 -4.014 35.800 1.00 96.38 127 LYS A CA 1
ATOM 1031 C C . LYS A 1 127 ? -36.801 -3.026 36.051 1.00 96.38 127 LYS A C 1
ATOM 1033 O O . LYS A 1 127 ? -37.616 -3.251 36.942 1.00 96.38 127 LYS A O 1
ATOM 1038 N N . VAL A 1 128 ? -36.861 -1.933 35.285 1.00 95.62 128 VAL A N 1
ATOM 1039 C CA . VAL A 1 128 ? -37.948 -0.942 35.386 1.00 95.62 128 VAL A CA 1
ATOM 1040 C C . VAL A 1 128 ? -39.286 -1.556 34.972 1.00 95.62 128 VAL A C 1
ATOM 1042 O O . VAL A 1 128 ? -40.288 -1.376 35.664 1.00 95.62 128 VAL A O 1
ATOM 1045 N N . THR A 1 129 ? -39.297 -2.310 33.873 1.00 95.12 129 THR A N 1
ATOM 1046 C CA . THR A 1 129 ? -40.502 -2.959 33.341 1.00 95.12 129 THR A CA 1
ATOM 1047 C C . THR A 1 129 ? -41.032 -4.037 34.286 1.00 95.12 129 THR A C 1
ATOM 1049 O O . THR A 1 129 ? -42.233 -4.084 34.561 1.00 95.12 129 THR A O 1
ATOM 1052 N N . ASP A 1 130 ? -40.144 -4.849 34.855 1.00 96.44 130 ASP A N 1
ATOM 1053 C CA . ASP A 1 130 ? -40.480 -5.880 35.837 1.00 96.44 130 ASP A CA 1
ATOM 1054 C C . ASP A 1 130 ? -41.042 -5.253 37.121 1.00 96.44 130 ASP A C 1
ATOM 1056 O O . ASP A 1 130 ? -42.067 -5.700 37.640 1.00 96.44 130 ASP A O 1
ATOM 1060 N N . ALA A 1 131 ? -40.429 -4.165 37.604 1.00 94.44 131 ALA A N 1
ATOM 1061 C CA . ALA A 1 131 ? -40.909 -3.436 38.776 1.00 94.44 131 ALA A CA 1
ATOM 1062 C C . ALA A 1 131 ? -42.308 -2.836 38.556 1.00 94.44 131 ALA A C 1
ATOM 1064 O O . ALA A 1 131 ? -43.161 -2.918 39.443 1.00 94.44 131 ALA A O 1
ATOM 1065 N N . LEU A 1 132 ? -42.563 -2.261 37.376 1.00 94.38 132 LEU A N 1
ATOM 1066 C CA . LEU A 1 132 ? -43.880 -1.734 37.016 1.00 94.38 132 LEU A CA 1
ATOM 1067 C C . LEU A 1 132 ? -44.923 -2.857 36.937 1.00 94.38 132 LEU A C 1
ATOM 1069 O O . LEU A 1 132 ? -46.008 -2.733 37.503 1.00 94.38 132 LEU A O 1
ATOM 1073 N N . SER A 1 133 ? -44.569 -3.973 36.298 1.00 93.75 133 SER A N 1
ATOM 1074 C CA . SER A 1 133 ? -45.438 -5.146 36.155 1.00 93.75 133 SER A CA 1
ATOM 1075 C C . SER A 1 133 ? -45.827 -5.729 37.517 1.00 93.75 133 SER A C 1
ATOM 1077 O O . SER A 1 133 ? -47.004 -6.001 37.762 1.00 93.75 133 SER A O 1
ATOM 1079 N N . ALA A 1 134 ? -44.869 -5.838 38.442 1.00 94.12 134 ALA A N 1
ATOM 1080 C CA . ALA A 1 134 ? -45.120 -6.281 39.811 1.00 94.12 134 ALA A CA 1
ATOM 1081 C C . ALA A 1 134 ? -46.070 -5.334 40.568 1.00 94.12 134 ALA A C 1
ATOM 1083 O O . ALA A 1 134 ? -46.975 -5.796 41.266 1.00 94.12 134 ALA A O 1
ATOM 1084 N N . GLN A 1 135 ? -45.917 -4.013 40.409 1.00 92.44 135 GLN A N 1
ATOM 1085 C CA . GLN A 1 135 ? -46.834 -3.036 41.013 1.00 92.44 135 GLN A CA 1
ATOM 1086 C C . GLN A 1 135 ? -48.250 -3.128 40.436 1.00 92.44 135 GLN A C 1
ATOM 1088 O O . GLN A 1 135 ? -49.217 -3.090 41.197 1.00 92.44 135 GLN A O 1
ATOM 1093 N N . CYS A 1 136 ? -48.389 -3.255 39.114 1.00 93.31 136 CYS A N 1
ATOM 1094 C CA . CYS A 1 136 ? -49.685 -3.446 38.462 1.00 93.31 136 CYS A CA 1
ATOM 1095 C C . CYS A 1 136 ? -50.382 -4.715 38.967 1.00 93.31 136 CYS A C 1
ATOM 1097 O O . CYS A 1 136 ? -51.568 -4.668 39.285 1.00 93.31 136 CYS A O 1
ATOM 1099 N N . TRP A 1 137 ? -49.639 -5.816 39.114 1.00 92.06 137 TRP A N 1
ATOM 1100 C CA . TRP A 1 137 ? -50.161 -7.065 39.669 1.00 92.06 137 TRP A CA 1
ATOM 1101 C C . TRP A 1 137 ? -50.642 -6.910 41.119 1.00 92.06 137 TRP A C 1
ATOM 1103 O O . TRP A 1 137 ? -51.741 -7.347 41.447 1.00 92.06 137 TRP A O 1
ATOM 1113 N N . LEU A 1 138 ? -49.868 -6.232 41.976 1.00 91.88 138 LEU A N 1
ATOM 1114 C CA . LEU A 1 138 ? -50.249 -5.984 43.374 1.00 91.88 138 LEU A CA 1
ATOM 1115 C C . LEU A 1 138 ? -51.495 -5.098 43.520 1.00 91.88 138 LEU A C 1
ATOM 1117 O O . LEU A 1 138 ? -52.228 -5.255 44.489 1.00 91.88 138 LEU A O 1
ATOM 1121 N N . ARG A 1 139 ? -51.728 -4.163 42.590 1.00 89.12 139 ARG A N 1
ATOM 1122 C CA . ARG A 1 139 ? -52.894 -3.259 42.610 1.00 89.12 139 ARG A CA 1
ATOM 1123 C C . ARG A 1 139 ? -54.167 -3.873 42.026 1.00 89.12 139 ARG A C 1
ATOM 1125 O O . ARG A 1 139 ? -55.245 -3.358 42.290 1.00 89.12 139 ARG A O 1
ATOM 1132 N N . GLY A 1 140 ? -54.044 -4.912 41.202 1.00 80.88 140 GLY A N 1
ATOM 1133 C CA . GLY A 1 140 ? -55.174 -5.632 40.605 1.00 80.88 140 GLY A CA 1
ATOM 1134 C C . GLY A 1 140 ? -55.702 -6.790 41.457 1.00 80.88 140 GLY A C 1
ATOM 1135 O O . GLY A 1 140 ? -56.513 -7.571 40.963 1.00 80.88 140 GLY A O 1
ATOM 1136 N N . ARG A 1 141 ? -55.212 -6.927 42.692 1.00 55.44 141 ARG A N 1
ATOM 1137 C CA . ARG A 1 141 ? -55.633 -7.922 43.679 1.00 55.44 141 ARG A CA 1
ATOM 1138 C C . ARG A 1 141 ? -56.542 -7.276 44.716 1.00 55.44 141 ARG A C 1
ATOM 1140 O O . ARG A 1 141 ? -57.484 -7.972 45.147 1.00 55.44 141 ARG A O 1
#

pLDDT: mean 94.35, std 6.42, range [55.44, 98.56]

InterPro domains:
  IPR012823 Flagellar export FliJ [PF02050] (7-140)
  IPR012823 Flagellar export FliJ [TIGR02473] (6-139)
  IPR053716 Flagellar assembly and chemotaxis effector [G3DSA:1.10.287.1700] (3-140)